Protein AF-A0A352JAP5-F1 (afdb_monomer)

Mean predicted aligned error: 7.87 Å

Foldseek 3Di:
DDPDDDDQWDFDDDPRDTPDIGGPCCLQPPNPDPVSVVVNVPDPDPPPPD

Solvent-accessible surface area (backbone atoms only — not comparable to full-atom values): 3401 Å² total; per-residue (Å²): 133,84,91,70,91,90,55,80,53,44,76,44,71,56,98,93,37,80,74,46,76,43,37,43,67,46,56,74,75,62,47,85,43,70,69,52,42,53,53,59,70,67,52,79,73,78,83,73,89,121

Nearest PDB structures (foldseek):
  8wdb-assembly1_D  TM=9.314E-01  e=2.116E-02  Mycobacterium tuberculosis H37Rv
  8j5r-assembly1_D  TM=9.231E-01  e=6.178E-02  Mycobacterium tuberculosis H37Rv
  4fwi-assembly1_B  TM=8.954E-01  e=3.430E-01  Caldanaerobacter subterraneus subsp. tengcongensis MB4
  3tuj-assembly1_C  TM=8.786E-01  e=2.974E-01  Escherichia coli K-12
  5wua-assembly1_H  TM=5.645E-01  e=4.902E-01  Mesocricetus auratus

Secondary structure (DSSP, 8-state):
----S--SEEEEEETTEEEEEEEHHHHHHS--SHHHHHHHHTSPPP----

Radius of gyration: 11.95 Å; Cα contacts (8 Å, |Δi|>4): 42; chains: 1; bounding box: 32×27×24 Å

pLDDT: mean 80.02, std 18.47, range [36.31, 94.81]

Structure (mmCIF, N/CA/C/O backbone):
data_AF-A0A352JAP5-F1
#
_entry.id   AF-A0A352JAP5-F1
#
loop_
_atom_site.group_PDB
_atom_site.id
_atom_site.type_symbol
_atom_site.label_atom_id
_atom_site.label_alt_id
_atom_site.label_comp_id
_atom_site.label_asym_id
_atom_site.label_entity_id
_atom_site.label_seq_id
_atom_site.pdbx_PDB_ins_code
_atom_site.Cartn_x
_atom_site.Cartn_y
_atom_site.Cartn_z
_atom_site.occupancy
_atom_site.B_iso_or_equiv
_atom_site.auth_seq_id
_atom_site.auth_comp_id
_atom_site.auth_asym_id
_atom_site.auth_atom_id
_atom_site.pdbx_PDB_model_num
ATOM 1 N N . GLY A 1 1 ? -6.530 -12.917 -9.527 1.00 36.31 1 GLY A N 1
ATOM 2 C CA . GLY A 1 1 ? -6.238 -12.209 -10.785 1.00 36.31 1 GLY A CA 1
ATOM 3 C C . GLY A 1 1 ? -5.419 -10.990 -10.447 1.00 36.31 1 GLY A C 1
ATOM 4 O O . GLY A 1 1 ? -5.877 -10.185 -9.652 1.00 36.31 1 GLY A O 1
ATOM 5 N N . VAL A 1 2 ? -4.183 -10.925 -10.935 1.00 39.53 2 VAL A N 1
ATOM 6 C CA . VAL A 1 2 ? -3.225 -9.862 -10.609 1.00 39.53 2 VAL A CA 1
ATOM 7 C C . VAL A 1 2 ? -3.581 -8.636 -11.441 1.00 39.53 2 VAL A C 1
ATOM 9 O O . VAL A 1 2 ? -3.399 -8.650 -12.654 1.00 39.53 2 VAL A O 1
ATOM 12 N N . VAL A 1 3 ? -4.090 -7.584 -10.800 1.00 45.59 3 VAL A N 1
ATOM 13 C CA . VAL A 1 3 ? -4.211 -6.268 -11.435 1.00 45.59 3 VAL A CA 1
ATOM 14 C C . VAL A 1 3 ? -2.819 -5.642 -11.421 1.00 45.59 3 VAL A C 1
ATOM 16 O O . VAL A 1 3 ? -2.449 -4.887 -10.529 1.00 45.59 3 VAL A O 1
ATOM 19 N N . LYS A 1 4 ? -2.001 -6.051 -12.388 1.00 57.16 4 LYS A N 1
ATOM 20 C CA . LYS A 1 4 ? -0.827 -5.303 -12.825 1.00 57.16 4 LYS A CA 1
ATOM 21 C C . LYS A 1 4 ? -1.257 -4.578 -14.096 1.00 57.16 4 LYS A C 1
ATOM 23 O O . LYS A 1 4 ? -1.895 -5.199 -14.938 1.00 57.16 4 LYS A O 1
ATOM 28 N N . PHE A 1 5 ? -0.854 -3.316 -14.217 1.00 53.62 5 PHE A N 1
ATOM 29 C CA . PHE A 1 5 ? -1.023 -2.424 -15.374 1.00 53.62 5 PHE A CA 1
ATOM 30 C C . PHE A 1 5 ? -2.321 -1.610 -15.434 1.00 53.62 5 PHE A C 1
ATOM 32 O O . PHE A 1 5 ? -3.304 -2.017 -16.037 1.00 53.62 5 PHE A O 1
ATOM 39 N N . MET A 1 6 ? -2.265 -0.415 -14.834 1.00 51.47 6 MET A N 1
ATOM 40 C CA . MET A 1 6 ? -2.538 0.896 -15.459 1.00 51.47 6 MET A CA 1
ATOM 41 C C . MET A 1 6 ? -3.003 1.873 -14.384 1.00 51.47 6 MET A C 1
ATOM 43 O O . MET A 1 6 ? -4.187 2.175 -14.248 1.00 51.47 6 MET A O 1
ATOM 47 N N . SER A 1 7 ? -2.073 2.353 -13.569 1.00 60.25 7 SER A N 1
ATOM 48 C CA . SER A 1 7 ? -2.338 3.547 -12.779 1.00 60.25 7 SER A CA 1
ATOM 49 C C . SER A 1 7 ? -1.011 4.244 -12.552 1.00 60.25 7 SER A C 1
ATOM 51 O O . SER A 1 7 ? -0.161 3.730 -11.829 1.00 60.25 7 SER A O 1
ATOM 53 N N . ASP A 1 8 ? -0.827 5.413 -13.162 1.00 76.94 8 ASP A N 1
ATOM 54 C CA . ASP A 1 8 ? 0.291 6.303 -12.833 1.00 76.94 8 ASP A CA 1
ATOM 55 C C . ASP A 1 8 ? 0.300 6.629 -11.332 1.00 76.94 8 ASP A C 1
ATOM 57 O O . ASP A 1 8 ? 1.340 6.955 -10.766 1.00 76.94 8 ASP A O 1
ATOM 61 N N . ARG A 1 9 ? -0.866 6.496 -10.676 1.00 85.31 9 ARG A N 1
ATOM 62 C CA . ARG A 1 9 ? -1.112 6.773 -9.262 1.00 85.31 9 ARG A CA 1
ATOM 63 C C . ARG A 1 9 ? -1.921 5.669 -8.583 1.00 85.31 9 ARG A C 1
ATOM 65 O O . ARG A 1 9 ? -2.893 5.179 -9.144 1.00 85.31 9 ARG A O 1
ATOM 72 N N . ILE A 1 10 ? -1.555 5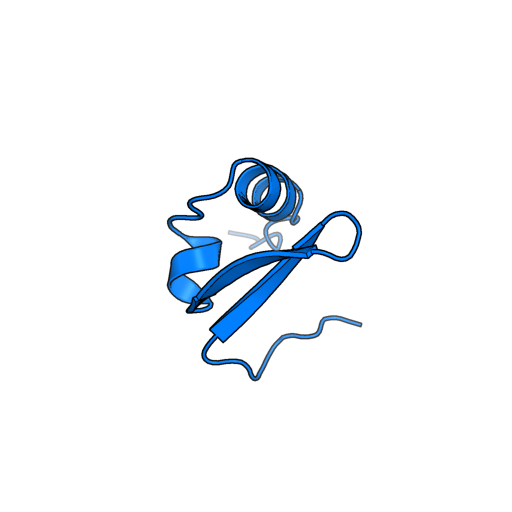.319 -7.357 1.00 89.38 10 ILE A N 1
ATOM 73 C CA . ILE A 1 10 ? -2.237 4.352 -6.496 1.00 89.38 10 ILE A CA 1
ATOM 74 C C . ILE A 1 10 ? -2.947 5.104 -5.372 1.00 89.38 10 ILE A C 1
ATOM 76 O O . ILE A 1 10 ? -2.347 5.937 -4.697 1.00 89.38 10 ILE A O 1
ATOM 80 N N . MET A 1 11 ? -4.218 4.764 -5.151 1.00 91.06 11 MET A N 1
ATOM 81 C CA . MET A 1 11 ? -4.998 5.208 -3.999 1.00 91.06 11 MET A CA 1
ATOM 82 C C . MET A 1 11 ? -5.090 4.080 -2.971 1.00 91.06 11 MET A C 1
ATOM 84 O O . MET A 1 11 ? -5.584 2.995 -3.276 1.00 91.06 11 MET A O 1
ATOM 88 N N . VAL A 1 12 ? -4.661 4.348 -1.742 1.00 91.50 12 VAL A N 1
ATOM 89 C CA . VAL A 1 12 ? -4.773 3.437 -0.602 1.00 91.50 12 VAL A CA 1
ATOM 90 C C . VAL A 1 12 ? -5.931 3.895 0.273 1.00 91.50 12 VAL A C 1
ATOM 92 O O . VAL A 1 12 ? -6.027 5.068 0.640 1.00 91.50 12 VAL A O 1
ATOM 95 N N . MET A 1 13 ? -6.813 2.962 0.630 1.00 93.75 13 MET A N 1
ATOM 96 C CA . MET A 1 13 ? -7.964 3.222 1.491 1.00 93.75 13 MET A CA 1
ATOM 97 C C . MET A 1 13 ? -7.938 2.345 2.741 1.00 93.75 13 MET A C 1
ATOM 99 O O . MET A 1 13 ? -7.559 1.174 2.692 1.00 93.75 13 MET A O 1
ATOM 103 N N . ASN A 1 14 ? -8.397 2.905 3.858 1.00 90.94 14 ASN A N 1
ATOM 104 C CA . ASN A 1 14 ? -8.600 2.191 5.112 1.00 90.94 14 ASN A CA 1
ATOM 105 C C . ASN A 1 14 ? -9.884 2.684 5.786 1.00 90.94 14 ASN A C 1
ATOM 107 O O . ASN A 1 14 ? -10.096 3.888 5.910 1.00 90.94 14 ASN A O 1
ATOM 111 N N . LYS A 1 15 ? -10.749 1.759 6.220 1.00 93.19 15 LYS A N 1
ATOM 112 C CA . LYS A 1 15 ? -12.034 2.064 6.887 1.00 93.19 15 LYS A CA 1
ATOM 113 C C . LYS A 1 15 ? -12.900 3.096 6.141 1.00 93.19 15 LYS A C 1
ATOM 115 O O . LYS A 1 15 ? -13.520 3.955 6.757 1.00 93.19 15 LYS A O 1
ATOM 120 N N . GLY A 1 16 ? -12.927 3.021 4.810 1.00 93.50 16 GLY A N 1
ATOM 121 C CA . GLY A 1 16 ? -13.716 3.928 3.968 1.00 93.50 16 GLY A CA 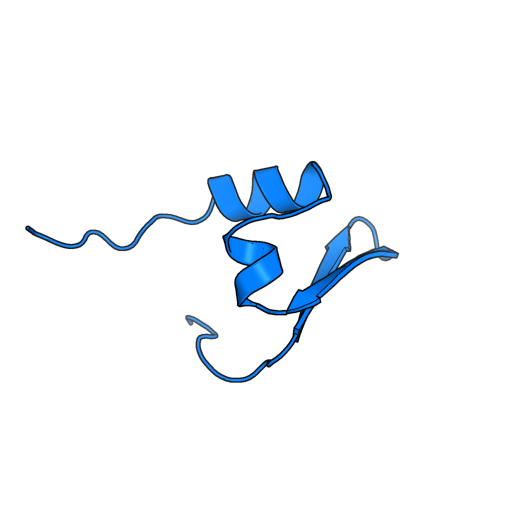1
ATOM 122 C C . GLY A 1 16 ? -13.105 5.318 3.756 1.00 93.50 16 GLY A C 1
ATOM 123 O O . GLY A 1 16 ? -13.694 6.116 3.036 1.00 93.50 16 GLY A O 1
ATOM 124 N N . ALA A 1 17 ? -11.928 5.603 4.318 1.00 92.38 17 ALA A N 1
ATOM 125 C CA . ALA A 1 17 ? -11.193 6.840 4.084 1.00 92.38 17 ALA A CA 1
ATOM 126 C C . ALA A 1 17 ? -9.989 6.601 3.166 1.00 92.38 17 ALA A C 1
ATOM 128 O O . ALA A 1 17 ? -9.342 5.552 3.231 1.00 92.38 17 ALA A O 1
ATOM 129 N N . ILE A 1 18 ? -9.673 7.591 2.331 1.00 93.38 18 ILE A N 1
ATOM 130 C CA . ILE A 1 18 ? -8.409 7.628 1.589 1.00 93.38 18 ILE A CA 1
ATOM 131 C C . ILE A 1 18 ? -7.308 7.948 2.593 1.00 93.38 18 ILE A C 1
ATOM 133 O O . ILE A 1 18 ? -7.383 8.958 3.289 1.00 93.38 18 ILE A O 1
ATOM 137 N N . VAL A 1 19 ? -6.305 7.080 2.674 1.00 94.69 19 VAL A N 1
ATOM 138 C CA . VAL A 1 19 ? -5.159 7.268 3.572 1.00 94.69 19 VAL A CA 1
ATOM 139 C C . VAL A 1 19 ? -3.911 7.716 2.825 1.00 94.69 19 VAL A C 1
ATOM 141 O O . VAL A 1 19 ? -3.105 8.448 3.389 1.00 94.69 19 VAL A O 1
ATOM 144 N N . GLU A 1 20 ? -3.757 7.331 1.557 1.00 93.88 20 GLU A N 1
ATOM 145 C CA . GLU A 1 20 ? -2.603 7.722 0.744 1.00 93.88 20 GLU A CA 1
ATOM 146 C C . GLU A 1 20 ? -2.966 7.740 -0.744 1.00 93.88 20 GLU A C 1
AT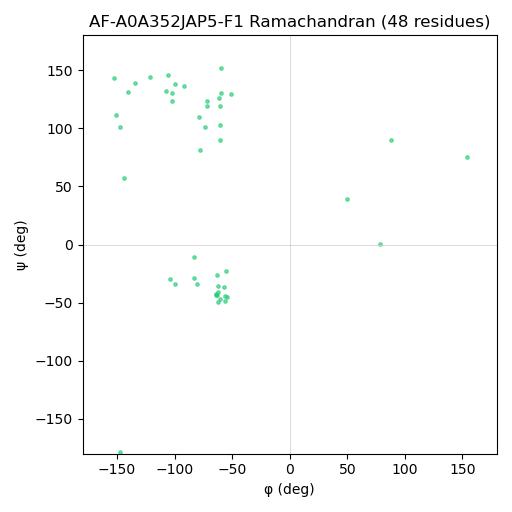OM 148 O O . GLU A 1 20 ? -3.758 6.915 -1.201 1.00 93.88 20 GLU A O 1
ATOM 153 N N . LEU A 1 21 ? -2.416 8.691 -1.500 1.00 93.50 21 LEU A N 1
ATOM 154 C CA . LEU A 1 21 ? -2.617 8.806 -2.945 1.00 93.50 21 LEU A CA 1
ATOM 155 C C . LEU A 1 21 ? -1.356 9.375 -3.600 1.00 93.50 21 LEU A C 1
ATOM 157 O O . LEU A 1 21 ? -1.154 10.590 -3.607 1.00 93.50 21 LEU A O 1
ATOM 161 N N . ASP A 1 22 ? -0.548 8.514 -4.206 1.00 92.44 22 ASP A N 1
ATOM 162 C CA . ASP A 1 22 ? 0.711 8.913 -4.845 1.00 92.44 22 ASP A CA 1
ATOM 163 C C . ASP A 1 22 ? 1.018 8.036 -6.064 1.00 92.44 22 ASP A C 1
ATOM 165 O O . ASP A 1 22 ? 0.210 7.183 -6.428 1.00 92.44 22 ASP A O 1
ATOM 169 N N . THR A 1 23 ? 2.142 8.255 -6.744 1.00 92.00 23 THR A N 1
ATOM 170 C CA . THR A 1 23 ? 2.578 7.411 -7.853 1.00 92.00 23 THR A CA 1
ATOM 171 C C . THR A 1 23 ? 2.775 5.973 -7.402 1.00 92.00 23 THR A C 1
ATOM 173 O O . THR A 1 23 ? 3.098 5.703 -6.244 1.00 92.00 23 THR A O 1
ATOM 176 N N . ALA A 1 24 ? 2.597 5.026 -8.325 1.00 87.62 24 ALA A N 1
ATOM 177 C CA . ALA A 1 24 ? 2.852 3.626 -8.008 1.00 87.62 24 ALA A CA 1
ATOM 178 C C . ALA A 1 24 ? 4.276 3.432 -7.462 1.00 87.62 24 ALA A C 1
ATOM 180 O O . ALA A 1 24 ? 4.460 2.788 -6.434 1.00 87.62 24 ALA A O 1
ATOM 181 N N . GLU A 1 25 ? 5.267 4.049 -8.108 1.00 89.62 25 GLU A N 1
ATOM 182 C CA . GLU A 1 25 ? 6.664 4.012 -7.675 1.00 89.62 25 GLU A CA 1
ATOM 183 C C . GLU A 1 25 ? 6.846 4.521 -6.239 1.00 89.62 25 GLU A C 1
ATOM 185 O O . GLU A 1 25 ? 7.453 3.822 -5.427 1.00 89.62 25 GLU A O 1
ATOM 190 N N . SER A 1 26 ? 6.271 5.679 -5.901 1.00 91.56 26 SER A N 1
ATOM 191 C CA . SER A 1 26 ? 6.343 6.251 -4.550 1.00 91.56 26 SER A CA 1
ATOM 192 C C . SER A 1 26 ? 5.713 5.319 -3.512 1.00 91.56 26 SER A C 1
ATOM 194 O O . SER A 1 26 ? 6.351 4.974 -2.521 1.00 91.56 26 SER A O 1
ATOM 196 N N . ILE A 1 27 ? 4.516 4.790 -3.788 1.00 91.31 27 ILE A N 1
ATOM 197 C CA . ILE A 1 27 ? 3.819 3.870 -2.879 1.00 91.31 27 ILE A CA 1
ATOM 198 C C . ILE A 1 27 ? 4.611 2.572 -2.642 1.00 91.31 27 ILE A C 1
ATOM 200 O O . ILE A 1 27 ? 4.589 2.038 -1.534 1.00 91.31 27 ILE A O 1
ATOM 204 N N . TYR A 1 28 ? 5.326 2.051 -3.645 1.00 88.50 28 TYR A N 1
ATOM 205 C CA . TYR A 1 28 ? 6.133 0.834 -3.486 1.00 88.50 28 TYR A CA 1
ATOM 206 C C . TYR A 1 28 ? 7.495 1.074 -2.823 1.00 88.50 28 TYR A C 1
ATOM 208 O O . TYR A 1 28 ? 7.991 0.182 -2.135 1.00 88.50 28 TYR A O 1
ATOM 216 N N . THR A 1 29 ? 8.125 2.227 -3.061 1.00 90.81 29 THR A 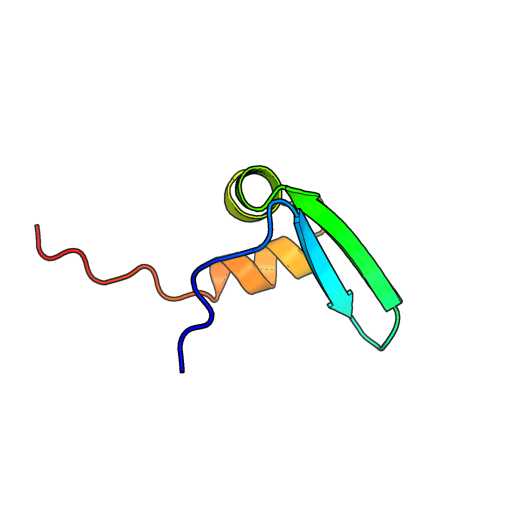N 1
ATOM 217 C CA . THR A 1 29 ? 9.515 2.492 -2.642 1.00 90.81 29 THR A CA 1
ATOM 218 C C . THR A 1 29 ? 9.616 3.320 -1.367 1.00 90.81 29 THR A C 1
ATOM 220 O O . THR A 1 29 ? 10.524 3.097 -0.570 1.00 90.81 29 THR A O 1
ATOM 223 N N . ASN A 1 30 ? 8.682 4.24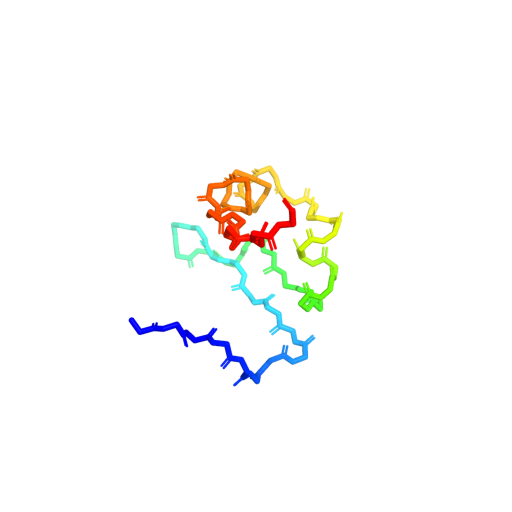6 -1.156 1.00 92.88 30 ASN A N 1
ATOM 224 C CA . ASN A 1 30 ? 8.669 5.179 -0.037 1.00 92.88 30 ASN A CA 1
ATOM 225 C C . ASN A 1 30 ? 7.236 5.474 0.470 1.00 92.88 30 ASN A C 1
ATOM 227 O O . ASN A 1 30 ? 6.824 6.638 0.520 1.00 92.88 30 ASN A O 1
ATOM 231 N N . PRO A 1 31 ? 6.461 4.445 0.866 1.00 92.50 31 PRO A N 1
ATOM 232 C CA . PRO A 1 31 ? 5.125 4.651 1.423 1.00 92.50 31 PRO A CA 1
ATOM 233 C C . PRO A 1 31 ? 5.176 5.478 2.715 1.00 92.50 31 PRO A C 1
ATOM 235 O O . PRO A 1 31 ? 5.866 5.121 3.675 1.00 92.50 31 PRO A O 1
ATOM 238 N N . GLN A 1 32 ? 4.408 6.565 2.762 1.00 93.19 32 GLN A N 1
ATOM 239 C CA . GLN A 1 32 ? 4.408 7.513 3.879 1.00 93.19 32 GLN A CA 1
ATOM 240 C C . GLN A 1 32 ? 3.515 7.063 5.036 1.00 93.19 32 GLN A C 1
ATOM 242 O O . GLN A 1 32 ? 3.796 7.382 6.190 1.00 93.19 32 GLN A O 1
ATOM 247 N N . GLN A 1 33 ? 2.452 6.304 4.759 1.00 94.81 33 GLN A N 1
ATOM 248 C CA . GLN A 1 33 ? 1.554 5.829 5.808 1.00 94.81 33 GLN A CA 1
ATOM 249 C C . GLN A 1 33 ? 1.969 4.461 6.343 1.00 94.81 33 GLN A C 1
ATOM 251 O O . GLN A 1 33 ? 2.205 3.516 5.589 1.00 94.81 33 GLN A O 1
ATOM 256 N N . GLU A 1 34 ? 1.929 4.309 7.668 1.00 94.25 34 GLU A N 1
ATOM 257 C CA . GLU A 1 34 ? 2.223 3.040 8.349 1.00 94.25 34 GLU A CA 1
ATOM 258 C C . GLU A 1 34 ? 1.308 1.901 7.859 1.00 94.25 34 GLU A C 1
ATOM 260 O O . GLU A 1 34 ? 1.729 0.755 7.698 1.00 94.25 34 GLU A O 1
ATOM 265 N N . TYR A 1 35 ? 0.040 2.210 7.577 1.00 92.19 35 TYR A N 1
ATOM 266 C CA . TYR A 1 35 ? -0.896 1.237 7.016 1.00 92.19 35 TYR A CA 1
ATOM 267 C C . TYR A 1 35 ? -0.467 0.762 5.621 1.00 92.19 35 TYR A C 1
ATOM 269 O O . TYR A 1 35 ? -0.476 -0.440 5.352 1.00 92.19 35 TYR A O 1
ATOM 277 N N . THR A 1 36 ? -0.034 1.681 4.757 1.00 92.31 36 THR A N 1
ATOM 278 C CA . THR A 1 36 ? 0.484 1.356 3.424 1.00 92.31 36 THR A CA 1
ATOM 279 C C . THR A 1 36 ? 1.765 0.531 3.523 1.00 92.31 36 THR A C 1
ATOM 281 O O . THR A 1 36 ? 1.876 -0.491 2.852 1.00 92.31 36 THR A O 1
ATOM 284 N N . GLN A 1 37 ? 2.687 0.882 4.425 1.00 93.06 37 GLN A N 1
ATOM 285 C CA . GLN A 1 37 ? 3.905 0.102 4.690 1.00 93.06 37 GLN A CA 1
ATOM 286 C C . GLN A 1 37 ? 3.588 -1.350 5.066 1.00 93.06 37 GLN A C 1
ATOM 288 O O . GLN A 1 37 ? 4.209 -2.276 4.537 1.00 93.06 37 GLN A O 1
ATOM 293 N N . LYS A 1 38 ? 2.591 -1.565 5.936 1.00 92.12 38 LYS A N 1
ATOM 294 C CA . LYS A 1 38 ? 2.129 -2.908 6.326 1.00 92.12 38 LYS A CA 1
ATOM 295 C C . LYS A 1 38 ? 1.561 -3.679 5.136 1.00 92.12 38 LYS A C 1
ATOM 297 O O . LYS A 1 38 ? 1.892 -4.850 4.970 1.00 92.12 38 LYS A O 1
ATOM 302 N N . LEU A 1 39 ? 0.750 -3.029 4.297 1.00 89.38 39 LEU A N 1
ATOM 303 C CA . LEU A 1 39 ? 0.205 -3.645 3.084 1.00 89.38 39 LEU A CA 1
ATOM 304 C C . LEU A 1 39 ? 1.309 -4.045 2.102 1.00 89.38 39 LEU A C 1
ATOM 306 O O . LEU A 1 39 ? 1.329 -5.192 1.669 1.00 89.38 39 LEU A O 1
ATOM 310 N N . ILE A 1 40 ? 2.241 -3.140 1.787 1.00 88.25 40 ILE A N 1
ATOM 311 C CA . ILE A 1 40 ? 3.351 -3.414 0.861 1.00 88.25 40 ILE A CA 1
ATOM 312 C C . ILE A 1 40 ? 4.256 -4.525 1.398 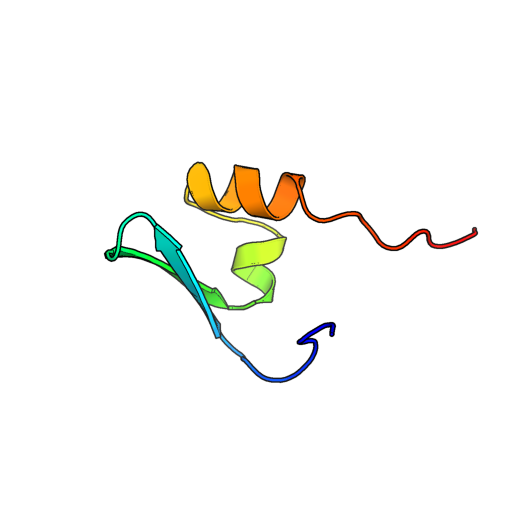1.00 88.25 40 ILE A C 1
ATOM 314 O O . ILE A 1 40 ? 4.632 -5.424 0.650 1.00 88.25 40 ILE A O 1
ATOM 318 N N . SER A 1 41 ? 4.546 -4.519 2.701 1.00 87.31 41 SER A N 1
ATOM 319 C CA . SER A 1 41 ? 5.340 -5.570 3.356 1.00 87.31 41 SER A CA 1
ATOM 320 C C . SER A 1 41 ? 4.674 -6.948 3.301 1.00 87.31 41 SER A C 1
ATOM 322 O O . SER A 1 41 ? 5.364 -7.963 3.333 1.00 87.31 41 SER A O 1
ATOM 324 N N . ALA A 1 42 ? 3.342 -6.993 3.207 1.00 87.12 42 ALA A N 1
ATOM 325 C CA . ALA A 1 42 ? 2.579 -8.229 3.078 1.00 87.12 42 ALA A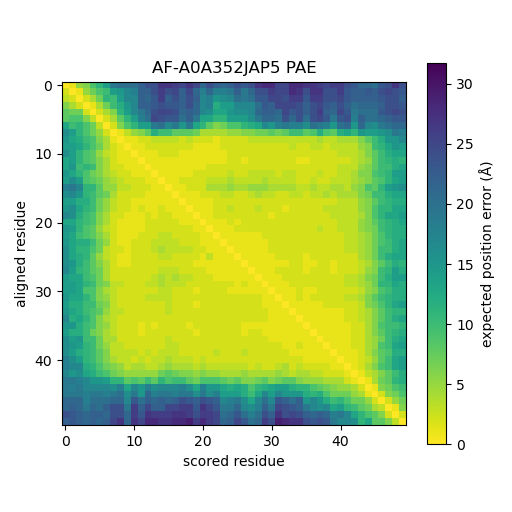 CA 1
ATOM 326 C C . ALA A 1 42 ? 2.505 -8.753 1.633 1.00 87.12 42 ALA A C 1
ATOM 328 O O . ALA A 1 42 ? 2.070 -9.887 1.428 1.00 87.12 42 ALA A O 1
ATOM 329 N N . ILE A 1 43 ? 2.916 -7.964 0.629 1.00 83.38 43 ILE A N 1
ATOM 330 C CA . ILE A 1 43 ? 2.937 -8.404 -0.768 1.00 83.38 43 ILE A CA 1
ATOM 331 C C . ILE A 1 43 ? 4.076 -9.420 -0.936 1.00 83.38 43 ILE A C 1
ATOM 333 O O . ILE A 1 43 ? 5.245 -9.066 -0.756 1.00 83.38 43 ILE A O 1
ATOM 337 N N . PRO A 1 44 ? 3.779 -10.675 -1.326 1.00 76.62 44 PRO A N 1
ATOM 338 C CA . PRO A 1 44 ? 4.816 -11.643 -1.635 1.00 76.62 44 PRO A CA 1
ATOM 339 C C . PRO A 1 44 ? 5.648 -11.106 -2.798 1.00 76.62 44 PRO A C 1
ATOM 341 O O . PRO A 1 44 ? 5.124 -10.876 -3.893 1.00 76.62 44 PRO A O 1
ATOM 344 N N . LYS A 1 45 ? 6.949 -10.898 -2.576 1.00 68.31 45 LYS A N 1
ATOM 345 C CA . LYS A 1 45 ? 7.866 -10.607 -3.680 1.00 68.31 45 LYS A CA 1
ATOM 346 C C . LYS A 1 45 ? 7.807 -11.807 -4.631 1.00 68.31 45 LYS A C 1
ATOM 348 O O . LYS A 1 45 ? 7.887 -12.937 -4.142 1.00 68.31 45 LYS A O 1
ATOM 353 N N . PRO A 1 46 ? 7.625 -11.604 -5.950 1.00 55.91 46 PRO A N 1
ATOM 354 C CA . PRO A 1 46 ? 7.680 -12.710 -6.891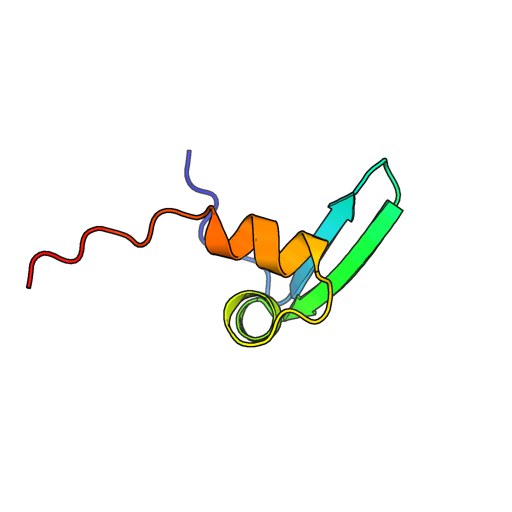 1.00 55.91 46 PRO A CA 1
ATOM 355 C C . PRO A 1 46 ? 8.975 -13.473 -6.634 1.00 55.91 46 PRO A C 1
ATOM 357 O O . PRO A 1 46 ? 10.032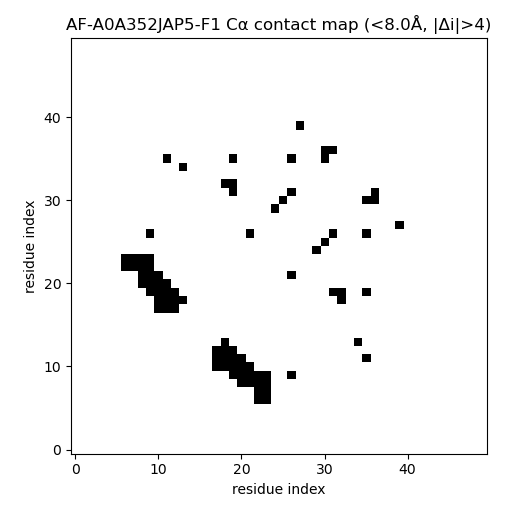 -12.847 -6.529 1.00 55.91 46 PRO A O 1
ATOM 360 N N . LEU A 1 47 ? 8.877 -14.794 -6.485 1.00 49.12 47 LEU A N 1
ATOM 361 C CA . LEU A 1 47 ? 10.032 -15.680 -6.437 1.00 49.12 47 LEU A CA 1
ATOM 362 C C . LEU A 1 47 ? 10.760 -15.529 -7.776 1.00 49.12 47 LEU A C 1
ATOM 364 O O . LEU A 1 47 ? 10.430 -16.188 -8.758 1.00 49.12 47 LEU A O 1
ATOM 368 N N . VAL A 1 48 ? 11.699 -14.590 -7.844 1.00 46.53 48 VAL A N 1
ATOM 369 C CA . VAL A 1 48 ? 12.695 -14.566 -8.904 1.00 46.53 48 VAL A CA 1
ATOM 370 C C . VAL A 1 48 ? 13.637 -15.701 -8.541 1.00 46.53 48 VAL A C 1
ATOM 372 O O . VAL A 1 48 ? 14.423 -15.575 -7.607 1.00 46.53 48 VAL A O 1
ATOM 375 N N . PHE A 1 49 ? 13.484 -16.840 -9.215 1.00 49.53 49 PHE A N 1
ATOM 376 C CA . PHE A 1 49 ? 14.524 -17.858 -9.239 1.00 49.53 49 PHE A CA 1
ATOM 377 C C . PHE A 1 49 ? 15.759 -17.200 -9.862 1.00 49.53 49 PHE A C 1
ATOM 379 O O . PHE A 1 49 ? 15.794 -16.967 -11.070 1.00 49.53 49 PHE A O 1
ATOM 386 N N . SER A 1 50 ? 16.713 -16.835 -9.013 1.00 41.25 50 SER A N 1
ATOM 387 C CA . SER A 1 50 ? 18.097 -16.562 -9.382 1.00 41.25 50 SER A CA 1
ATOM 388 C C . SER A 1 50 ? 18.988 -17.565 -8.680 1.00 41.25 50 SER A C 1
ATOM 390 O O . SER A 1 50 ? 18.619 -18.004 -7.568 1.00 41.25 50 SER A O 1
#

Sequence (50 aa):
GVVKFMSDRIMVMNKGAIVELDTAESIYTNPQQEYTQKLISAIPKPLVFS